Protein AF-A0A1A0UK96-F1 (afdb_monomer_lite)

pLDDT: mean 75.78, std 11.56, range [43.94, 90.44]

Sequence (62 aa):
MRLSVRDLDATVATAPDTARPIRMRLGALTYCMTFPEAINLANQLADAATALRPPLFKKEKP

Foldseek 3Di:
DDDDPLVDQDADDDDPPPDDFDWDDDPVDIDTDDPVRVRVVVSVVSVVVNVPDDDPDDPPDD

Secondary structure (DSSP, 8-state):
----GGGS-----PPTT--PPPEEEETTEEEE--HHHHHHHHHHHHHHHHHHPPPSS-----

Radius of gyration: 17.08 Å; chains: 1; bounding box: 32×21×52 Å

Structure (mmCIF, N/CA/C/O backbone):
data_AF-A0A1A0UK96-F1
#
_entry.id   AF-A0A1A0UK96-F1
#
loop_
_atom_site.group_PDB
_atom_site.id
_atom_site.type_symbol
_atom_site.label_atom_id
_atom_site.label_alt_id
_atom_site.label_comp_id
_atom_site.label_asym_id
_atom_site.label_entity_id
_atom_site.label_seq_id
_atom_site.pdbx_PDB_ins_code
_atom_site.Cartn_x
_atom_site.Cartn_y
_atom_site.Cartn_z
_atom_site.occupancy
_atom_site.B_iso_or_equiv
_atom_site.auth_seq_id
_atom_site.auth_comp_id
_atom_site.auth_asym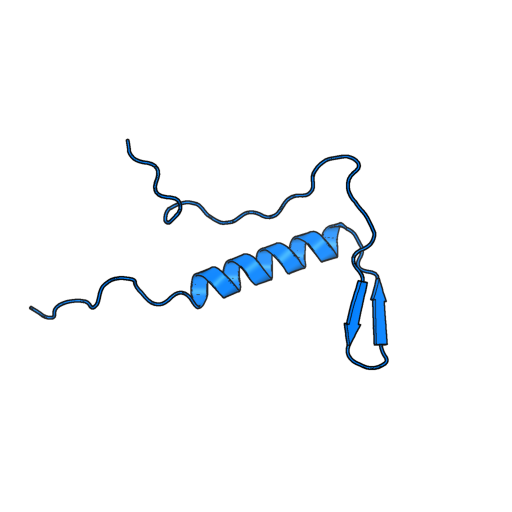_id
_atom_site.auth_atom_id
_atom_site.pdbx_PDB_model_num
ATOM 1 N N . MET A 1 1 ? 8.744 -1.602 28.245 1.00 43.94 1 MET A N 1
ATOM 2 C CA . MET A 1 1 ? 7.958 -0.849 27.244 1.00 43.94 1 MET A CA 1
ATOM 3 C C . MET A 1 1 ? 7.166 -1.860 26.422 1.00 43.94 1 MET A C 1
ATOM 5 O O . MET A 1 1 ? 7.784 -2.686 25.767 1.00 43.94 1 MET A O 1
ATOM 9 N N . ARG A 1 2 ? 5.832 -1.911 26.550 1.00 53.31 2 ARG A N 1
ATOM 10 C CA . ARG A 1 2 ? 4.994 -2.816 25.743 1.00 53.31 2 ARG A CA 1
ATOM 11 C C . ARG A 1 2 ? 4.653 -2.094 24.443 1.00 53.31 2 ARG A C 1
ATOM 13 O O . ARG A 1 2 ? 3.882 -1.145 24.484 1.00 53.31 2 ARG A O 1
ATOM 20 N N . LEU A 1 3 ? 5.244 -2.518 23.329 1.00 57.62 3 LEU A N 1
ATOM 21 C CA . LEU A 1 3 ? 4.816 -2.072 22.005 1.00 57.62 3 LEU A CA 1
ATOM 22 C C . LEU A 1 3 ? 3.488 -2.759 21.701 1.00 57.62 3 LEU A C 1
ATOM 24 O O . LEU A 1 3 ? 3.429 -3.986 21.602 1.00 57.62 3 LEU A O 1
ATOM 28 N N . SER A 1 4 ? 2.412 -1.982 21.632 1.00 62.81 4 SER A N 1
ATOM 29 C CA . SER A 1 4 ? 1.137 -2.493 21.156 1.00 62.81 4 SER A CA 1
ATOM 30 C C . SER A 1 4 ? 1.088 -2.294 19.644 1.00 62.81 4 SER A C 1
ATOM 32 O O . SER A 1 4 ? 1.450 -1.237 19.136 1.00 62.81 4 SER A O 1
ATOM 34 N N . VAL A 1 5 ? 0.608 -3.298 18.909 1.00 63.81 5 VAL A N 1
ATOM 35 C CA . VAL A 1 5 ? 0.402 -3.194 17.451 1.00 63.81 5 VAL A CA 1
ATOM 36 C C . VAL A 1 5 ? -0.573 -2.061 17.073 1.00 63.81 5 VAL A C 1
ATOM 38 O O . VAL A 1 5 ? -0.698 -1.725 15.904 1.00 63.81 5 VAL A O 1
ATOM 41 N N . ARG A 1 6 ? -1.273 -1.479 18.061 1.00 62.44 6 ARG A N 1
ATOM 42 C CA . ARG A 1 6 ? -2.229 -0.376 17.899 1.00 62.44 6 ARG A CA 1
ATOM 43 C C . ARG A 1 6 ? -1.551 0.984 17.754 1.00 62.44 6 ARG A C 1
ATOM 45 O O . ARG A 1 6 ? -2.171 1.879 17.201 1.00 62.44 6 ARG A O 1
ATOM 52 N N . ASP A 1 7 ? -0.326 1.119 18.254 1.00 63.88 7 ASP A N 1
ATOM 53 C CA . ASP A 1 7 ? 0.429 2.379 18.259 1.00 63.88 7 ASP A CA 1
ATOM 54 C C . ASP A 1 7 ? 1.415 2.463 17.077 1.00 63.88 7 ASP A C 1
ATOM 56 O O . ASP A 1 7 ? 2.283 3.331 17.046 1.00 63.88 7 ASP A O 1
ATOM 60 N N . LEU A 1 8 ? 1.328 1.517 16.136 1.00 67.38 8 LEU A N 1
ATOM 61 C CA . LEU A 1 8 ? 2.188 1.409 14.962 1.00 67.38 8 LEU A CA 1
ATOM 62 C C . LEU A 1 8 ? 1.389 1.777 13.712 1.00 67.38 8 LEU A C 1
ATOM 64 O O . LEU A 1 8 ? 0.383 1.129 13.410 1.00 67.38 8 LEU A O 1
ATOM 68 N N . ASP A 1 9 ? 1.874 2.768 12.968 1.00 68.69 9 ASP A N 1
ATOM 69 C CA . ASP A 1 9 ? 1.330 3.100 11.655 1.00 68.69 9 ASP A CA 1
ATOM 70 C C . ASP A 1 9 ? 1.606 1.951 10.681 1.00 68.69 9 ASP A C 1
ATOM 72 O O . ASP A 1 9 ? 2.744 1.506 10.487 1.00 68.69 9 ASP A O 1
ATOM 76 N N . ALA A 1 10 ? 0.540 1.433 10.076 1.00 70.56 10 ALA A N 1
ATOM 77 C CA . ALA A 1 10 ? 0.649 0.369 9.095 1.00 70.56 10 ALA A CA 1
ATOM 78 C C . ALA A 1 10 ? 1.304 0.924 7.824 1.00 70.56 10 ALA A C 1
ATOM 80 O O . ALA A 1 10 ? 0.703 1.708 7.102 1.00 70.56 10 ALA A O 1
ATOM 81 N N . THR A 1 11 ? 2.534 0.495 7.542 1.00 75.00 11 THR A N 1
ATOM 82 C CA . THR A 1 11 ? 3.248 0.862 6.313 1.00 75.00 11 THR A CA 1
ATOM 83 C C . THR A 1 11 ? 3.342 -0.344 5.394 1.00 75.00 11 THR A C 1
ATOM 85 O O . THR A 1 11 ? 3.797 -1.415 5.806 1.00 75.00 11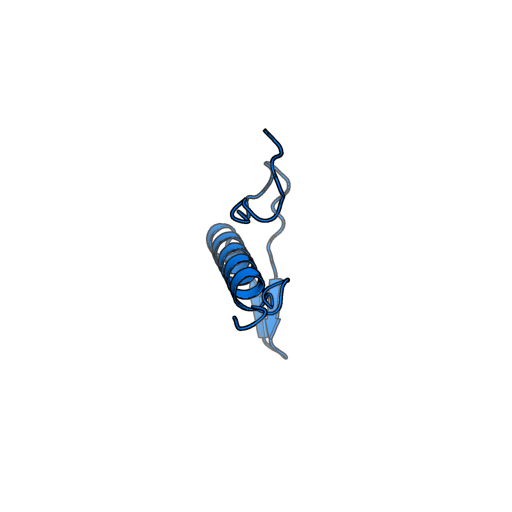 THR A O 1
ATOM 88 N N . VAL A 1 12 ? 2.944 -0.174 4.137 1.00 74.06 12 VAL A N 1
ATOM 89 C CA . VAL A 1 12 ? 3.090 -1.197 3.106 1.00 74.06 12 VAL A CA 1
ATOM 90 C C . VAL A 1 12 ? 4.338 -0.909 2.278 1.00 74.06 12 VAL A C 1
ATOM 92 O O . VAL A 1 12 ? 4.471 0.141 1.653 1.00 74.06 12 VAL A O 1
ATOM 95 N N . ALA A 1 13 ? 5.242 -1.884 2.252 1.00 74.06 13 ALA A N 1
ATOM 96 C CA . ALA A 1 13 ? 6.413 -1.920 1.390 1.00 74.06 13 ALA A CA 1
ATOM 97 C C . ALA A 1 13 ? 6.530 -3.309 0.761 1.00 74.06 13 ALA A C 1
ATOM 99 O O . ALA A 1 13 ? 5.970 -4.291 1.253 1.00 74.06 13 ALA A O 1
ATOM 100 N N . THR A 1 14 ? 7.264 -3.408 -0.335 1.00 72.12 14 THR A N 1
ATOM 101 C CA . TH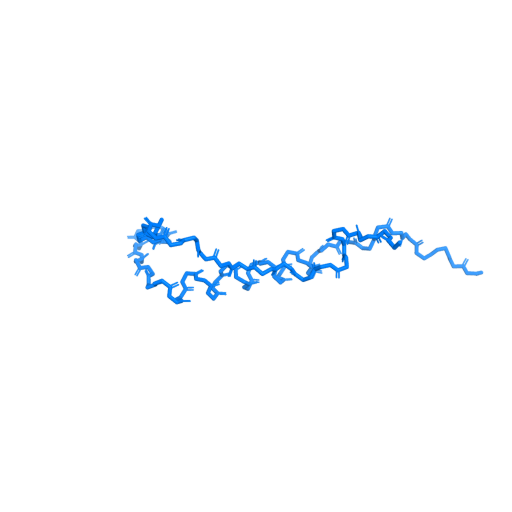R A 1 14 ? 7.496 -4.684 -1.013 1.00 72.12 14 THR A CA 1
ATOM 102 C C . THR A 1 14 ? 8.833 -5.284 -0.617 1.00 72.12 14 THR A C 1
ATOM 104 O O . THR A 1 14 ? 9.831 -4.567 -0.514 1.00 72.12 14 THR A O 1
ATOM 107 N N . ALA A 1 15 ? 8.885 -6.607 -0.510 1.00 71.50 15 ALA A N 1
ATOM 108 C CA . ALA A 1 15 ? 10.152 -7.311 -0.401 1.00 71.50 15 ALA A CA 1
ATOM 109 C C . ALA A 1 15 ? 10.889 -7.310 -1.760 1.00 71.50 15 ALA A C 1
ATOM 111 O O . ALA A 1 15 ? 10.231 -7.428 -2.805 1.00 71.50 15 ALA A O 1
ATOM 112 N N . PRO A 1 16 ? 12.231 -7.200 -1.769 1.00 70.06 16 PRO A N 1
ATOM 113 C CA . PRO A 1 16 ? 13.020 -7.307 -2.994 1.00 70.06 16 PRO A CA 1
ATOM 114 C C . PRO A 1 16 ? 12.708 -8.618 -3.733 1.00 70.06 16 PRO A C 1
ATOM 116 O O . PRO A 1 16 ? 12.407 -9.633 -3.109 1.00 70.06 16 PRO A O 1
ATOM 119 N N . ASP A 1 17 ? 12.703 -8.564 -5.066 1.00 71.25 17 ASP A N 1
ATOM 120 C CA . ASP A 1 17 ? 12.481 -9.698 -5.984 1.00 71.25 17 ASP A CA 1
ATOM 121 C C . ASP A 1 17 ? 11.104 -10.394 -5.920 1.00 71.25 17 ASP A C 1
ATOM 123 O O . ASP A 1 17 ? 10.868 -11.386 -6.611 1.00 71.25 17 ASP A O 1
ATOM 127 N N . THR A 1 18 ? 10.142 -9.856 -5.160 1.00 67.56 18 THR A N 1
ATOM 128 C CA . THR A 1 18 ? 8.779 -10.427 -5.047 1.00 67.56 18 THR A CA 1
ATOM 129 C C . THR A 1 18 ? 7.715 -9.699 -5.879 1.00 67.56 18 THR A C 1
ATOM 131 O O . THR A 1 18 ? 6.535 -10.058 -5.851 1.00 67.56 18 THR A O 1
ATOM 134 N N . ALA A 1 19 ? 8.111 -8.684 -6.650 1.00 65.00 19 ALA A N 1
ATOM 135 C CA . ALA A 1 19 ? 7.190 -7.782 -7.335 1.00 65.00 19 ALA A CA 1
ATOM 136 C C . ALA A 1 19 ? 6.585 -8.408 -8.604 1.00 65.00 19 ALA A C 1
ATOM 138 O O . ALA A 1 19 ? 7.093 -8.246 -9.714 1.00 65.00 19 ALA A O 1
ATOM 139 N N . ARG A 1 20 ? 5.455 -9.108 -8.459 1.00 70.12 20 ARG A N 1
ATOM 140 C CA . ARG A 1 20 ? 4.575 -9.418 -9.597 1.00 70.12 20 ARG A CA 1
ATOM 141 C C . ARG A 1 20 ? 3.683 -8.209 -9.912 1.00 70.12 20 ARG A C 1
ATOM 143 O O . ARG A 1 20 ? 3.262 -7.525 -8.980 1.00 70.12 20 ARG A O 1
ATOM 150 N N . PRO A 1 21 ? 3.337 -7.957 -11.189 1.00 69.44 21 PRO A N 1
ATOM 151 C CA . PRO A 1 21 ? 2.424 -6.874 -11.545 1.00 69.44 21 PRO A CA 1
ATOM 152 C C . PRO A 1 21 ? 1.074 -7.039 -10.839 1.00 69.44 21 PRO A C 1
ATOM 154 O O . PRO A 1 21 ? 0.438 -8.092 -10.960 1.00 69.44 21 PRO A O 1
ATOM 157 N N . ILE A 1 22 ? 0.622 -6.003 -10.129 1.00 81.00 22 ILE A N 1
ATOM 158 C CA . ILE A 1 22 ? -0.700 -6.005 -9.499 1.00 81.00 22 ILE A CA 1
ATOM 159 C C . ILE A 1 22 ? -1.747 -5.672 -10.562 1.00 81.00 22 ILE A C 1
ATOM 161 O O . ILE A 1 22 ? -1.662 -4.649 -11.242 1.00 81.00 22 ILE A O 1
ATOM 165 N N . ARG A 1 23 ? -2.738 -6.555 -10.720 1.00 82.69 23 ARG A N 1
ATOM 166 C CA . ARG A 1 23 ? -3.850 -6.372 -11.661 1.00 82.69 23 ARG A CA 1
ATOM 167 C C . ARG A 1 23 ? -5.118 -6.025 -10.904 1.00 82.69 23 ARG A C 1
ATOM 169 O O . ARG A 1 23 ? -5.649 -6.860 -10.175 1.00 82.69 23 ARG A O 1
ATOM 176 N N . MET A 1 24 ? -5.629 -4.825 -11.133 1.00 79.19 24 MET A N 1
ATOM 177 C CA . MET A 1 24 ? -6.943 -4.412 -10.664 1.00 79.19 24 MET A CA 1
ATOM 178 C C . MET A 1 24 ? -7.983 -4.737 -11.733 1.00 79.19 24 MET A C 1
ATOM 180 O O . MET A 1 24 ? -7.846 -4.343 -12.893 1.00 79.19 24 MET A O 1
ATOM 184 N N . ARG A 1 25 ? -9.026 -5.469 -11.339 1.00 85.19 25 ARG A N 1
ATOM 185 C CA . ARG A 1 25 ? -10.171 -5.783 -12.198 1.00 85.19 25 ARG A CA 1
ATOM 186 C C . ARG A 1 25 ? -11.372 -4.953 -11.768 1.00 85.19 25 ARG A C 1
ATOM 188 O O . ARG A 1 25 ? -11.777 -5.018 -10.612 1.00 85.19 25 ARG A O 1
ATOM 195 N N . LEU A 1 26 ? -11.943 -4.212 -12.709 1.00 83.75 26 LEU A N 1
ATOM 196 C CA . LEU A 1 26 ? -13.137 -3.384 -12.541 1.00 83.75 26 LEU A CA 1
ATOM 197 C C . LEU A 1 26 ? -14.140 -3.781 -13.627 1.00 83.75 26 LEU A C 1
ATOM 199 O O . LEU A 1 26 ? -14.171 -3.207 -14.716 1.00 83.75 26 LEU A O 1
ATOM 203 N N . GLY A 1 27 ? -14.915 -4.833 -13.357 1.00 85.81 27 GLY A N 1
ATOM 204 C CA . GLY A 1 27 ? -15.803 -5.434 -14.354 1.00 85.81 27 GLY A CA 1
ATOM 205 C C . GLY A 1 27 ? -15.021 -5.924 -15.578 1.00 85.81 27 GLY A C 1
ATOM 206 O O . GLY A 1 27 ? -14.145 -6.778 -15.452 1.00 85.81 27 GLY A O 1
ATOM 207 N N . ALA A 1 28 ? -15.329 -5.366 -16.752 1.00 89.69 28 ALA A N 1
ATOM 208 C CA . ALA A 1 28 ? -14.647 -5.681 -18.011 1.00 89.69 28 ALA A CA 1
ATOM 209 C C . ALA A 1 28 ? -13.280 -4.982 -18.178 1.00 89.69 28 ALA A C 1
ATOM 211 O O . ALA A 1 28 ? -12.551 -5.288 -19.120 1.00 89.69 28 ALA A O 1
ATOM 2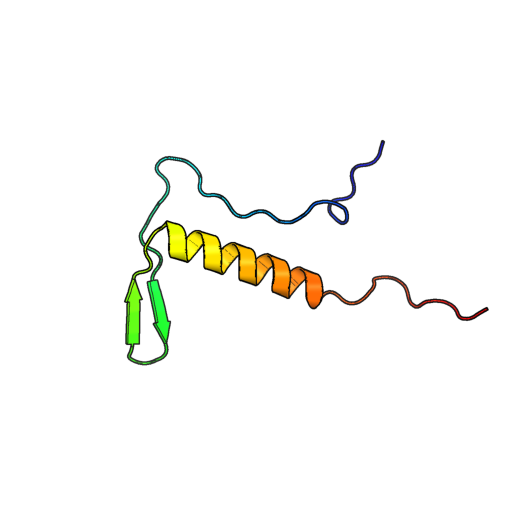12 N N . LEU A 1 29 ? -12.910 -4.058 -17.284 1.00 85.50 29 LEU A N 1
ATOM 213 C CA . LEU A 1 29 ? -11.635 -3.345 -17.345 1.00 85.50 29 LEU A CA 1
ATOM 214 C C . LEU A 1 29 ? -10.575 -4.056 -16.503 1.00 85.50 29 LEU A C 1
ATOM 216 O O . LEU A 1 29 ? -10.806 -4.416 -15.347 1.00 85.50 29 LEU A O 1
ATOM 220 N N . THR A 1 30 ? -9.387 -4.229 -17.082 1.00 88.00 30 THR A N 1
ATOM 221 C CA . THR A 1 30 ? -8.196 -4.693 -16.362 1.00 88.00 30 THR A CA 1
ATOM 222 C C . THR A 1 30 ? -7.135 -3.609 -16.420 1.00 88.00 30 THR A C 1
ATOM 224 O O . THR A 1 30 ? -6.692 -3.237 -17.503 1.00 88.00 30 THR A O 1
ATOM 227 N N . TYR A 1 31 ? -6.716 -3.129 -15.253 1.00 85.31 31 TYR A N 1
ATOM 228 C CA . TYR A 1 31 ? -5.614 -2.188 -15.106 1.00 85.31 31 TYR A CA 1
ATOM 229 C C . TYR A 1 31 ? -4.421 -2.894 -14.459 1.00 85.31 31 TYR A C 1
ATOM 231 O O . TYR A 1 31 ? -4.553 -3.501 -13.394 1.00 85.31 31 TYR A O 1
ATOM 239 N N . CYS A 1 32 ? -3.262 -2.840 -15.110 1.00 88.75 32 CYS A N 1
ATOM 240 C CA . CYS A 1 32 ? -2.001 -3.308 -14.540 1.00 88.75 32 CYS A CA 1
ATOM 241 C C . CYS A 1 32 ? -1.301 -2.112 -13.896 1.00 88.75 32 CYS A C 1
ATOM 243 O O . CYS A 1 32 ? -0.841 -1.226 -14.610 1.00 88.75 32 CYS A O 1
ATOM 245 N N . MET A 1 33 ? -1.227 -2.096 -12.567 1.00 86.69 33 MET A N 1
ATOM 246 C CA . MET A 1 33 ? -0.579 -1.017 -11.824 1.00 86.69 33 MET A CA 1
ATOM 247 C C . MET A 1 33 ? 0.931 -1.073 -11.994 1.00 86.69 33 MET A C 1
ATOM 249 O O . MET A 1 33 ? 1.534 -2.155 -11.982 1.00 86.69 33 MET A O 1
ATOM 253 N N . THR A 1 34 ? 1.546 0.105 -12.065 1.00 86.56 34 THR A N 1
ATOM 254 C CA . THR A 1 34 ? 2.975 0.203 -11.781 1.00 86.56 34 THR A CA 1
ATOM 255 C C . THR A 1 34 ? 3.216 -0.115 -10.306 1.00 86.56 34 THR A C 1
ATOM 257 O O . THR A 1 34 ? 2.329 -0.038 -9.454 1.00 86.56 34 THR A O 1
ATOM 260 N N . PHE A 1 35 ? 4.438 -0.504 -9.980 1.00 83.25 35 PHE A N 1
ATOM 261 C CA . PHE A 1 35 ? 4.791 -0.825 -8.607 1.00 83.25 35 PHE A CA 1
ATOM 262 C C . PHE A 1 35 ? 4.609 0.359 -7.625 1.00 83.25 35 PHE A C 1
ATOM 264 O O . PHE A 1 35 ? 4.029 0.141 -6.560 1.00 83.25 35 PHE A O 1
ATOM 271 N N . PRO A 1 36 ? 4.995 1.611 -7.963 1.00 85.88 36 PRO A N 1
ATOM 272 C CA . PRO A 1 36 ? 4.707 2.764 -7.106 1.00 85.88 36 PRO A CA 1
ATOM 273 C C . PRO A 1 36 ? 3.208 2.994 -6.872 1.00 85.88 36 PRO A C 1
ATOM 275 O O . PRO A 1 36 ? 2.800 3.296 -5.752 1.00 85.88 36 PRO A O 1
ATOM 278 N N . GLU A 1 37 ? 2.373 2.811 -7.900 1.00 86.62 37 GLU A N 1
ATOM 279 C CA . GLU A 1 37 ? 0.913 2.939 -7.778 1.00 86.62 37 GLU A CA 1
ATOM 280 C C . GLU A 1 37 ? 0.321 1.886 -6.844 1.00 86.62 37 GLU A C 1
ATOM 282 O O . GLU A 1 37 ? -0.504 2.207 -5.992 1.00 86.62 37 GLU A O 1
ATOM 287 N N . ALA A 1 38 ? 0.771 0.640 -6.982 1.00 86.06 38 ALA A N 1
ATOM 288 C CA . ALA A 1 38 ? 0.364 -0.470 -6.133 1.00 86.06 38 ALA A CA 1
ATOM 289 C C . ALA A 1 38 ? 0.671 -0.209 -4.650 1.00 86.06 38 ALA A C 1
ATOM 291 O O . ALA A 1 38 ? -0.188 -0.432 -3.796 1.00 86.06 38 ALA A O 1
ATOM 292 N N . ILE A 1 39 ? 1.874 0.288 -4.346 1.00 87.12 39 ILE A N 1
ATOM 293 C CA . ILE A 1 39 ? 2.273 0.641 -2.976 1.00 87.12 39 ILE A CA 1
ATOM 294 C C . ILE A 1 39 ? 1.416 1.789 -2.447 1.00 87.12 39 ILE A C 1
ATOM 296 O O . ILE A 1 39 ? 0.896 1.706 -1.335 1.00 87.12 39 ILE A O 1
ATOM 300 N N . ASN A 1 40 ? 1.247 2.850 -3.239 1.00 89.38 40 ASN A N 1
ATOM 301 C CA . ASN A 1 40 ? 0.449 4.004 -2.837 1.00 89.38 40 ASN A CA 1
ATOM 302 C C . ASN A 1 40 ? -0.996 3.592 -2.513 1.00 89.38 40 ASN A C 1
ATOM 304 O O . ASN A 1 40 ? -1.516 3.933 -1.454 1.00 89.38 40 ASN A O 1
ATOM 308 N N . LEU A 1 41 ? -1.612 2.778 -3.375 1.00 87.81 41 LEU A N 1
ATOM 309 C CA . LEU A 1 41 ? -2.950 2.246 -3.136 1.00 87.81 41 LEU A CA 1
ATOM 310 C C . LEU A 1 41 ? -3.012 1.395 -1.860 1.00 87.81 41 LEU A C 1
ATOM 312 O O . LEU A 1 41 ? -3.956 1.517 -1.084 1.00 87.81 41 LEU A O 1
ATOM 316 N N . ALA A 1 42 ? -2.019 0.538 -1.623 1.00 87.44 42 ALA A N 1
ATOM 317 C CA . ALA A 1 42 ? -1.997 -0.309 -0.437 1.00 87.44 42 ALA A CA 1
ATOM 318 C C . ALA A 1 42 ? -1.881 0.504 0.865 1.00 87.44 42 ALA A C 1
ATOM 320 O O . ALA A 1 42 ? -2.557 0.177 1.840 1.00 87.44 42 ALA A O 1
ATOM 321 N N . ASN A 1 43 ? -1.095 1.585 0.867 1.00 90.44 43 ASN A N 1
ATOM 322 C CA . ASN A 1 43 ? -1.020 2.510 2.001 1.00 90.44 43 ASN A CA 1
ATOM 323 C C . ASN A 1 43 ? -2.355 3.230 2.229 1.00 90.44 43 ASN A C 1
ATOM 325 O O . ASN A 1 43 ? -2.864 3.223 3.344 1.00 90.44 43 ASN A O 1
ATOM 329 N N . GLN A 1 44 ? -2.999 3.732 1.169 1.00 90.25 44 GLN A N 1
ATOM 330 C CA . GLN A 1 44 ? -4.324 4.359 1.283 1.00 90.25 44 GLN A CA 1
ATOM 331 C C . GLN A 1 44 ? -5.375 3.407 1.875 1.00 90.25 44 GLN A C 1
ATOM 333 O O . GLN A 1 44 ? -6.223 3.820 2.666 1.00 90.25 44 GLN A O 1
ATOM 338 N N . LEU A 1 45 ? -5.321 2.119 1.519 1.00 87.88 45 LEU A N 1
ATOM 339 C CA . LEU A 1 45 ? -6.194 1.100 2.103 1.00 87.88 45 LEU A CA 1
ATOM 340 C C . LEU A 1 45 ? -5.884 0.850 3.584 1.00 87.88 45 LEU A C 1
ATOM 342 O O . LEU A 1 45 ? -6.812 0.661 4.371 1.00 87.88 45 LEU A O 1
ATOM 346 N N . ALA A 1 46 ? -4.607 0.850 3.970 1.00 85.69 46 ALA A N 1
ATOM 347 C CA . ALA A 1 46 ? -4.192 0.705 5.362 1.00 85.69 46 ALA A CA 1
ATOM 348 C C . ALA A 1 46 ? -4.673 1.889 6.222 1.00 85.69 46 ALA A C 1
ATOM 350 O O . ALA A 1 46 ? -5.227 1.679 7.308 1.00 85.69 46 ALA A O 1
ATOM 351 N N . ASP A 1 47 ? -4.557 3.109 5.701 1.00 86.94 47 ASP A N 1
ATOM 352 C CA . ASP A 1 47 ? -5.055 4.327 6.344 1.00 86.94 47 ASP A CA 1
ATOM 353 C C . ASP A 1 47 ? -6.580 4.290 6.487 1.00 86.94 47 ASP A C 1
ATOM 355 O O . ASP A 1 47 ? -7.117 4.505 7.576 1.00 86.94 47 ASP A O 1
ATOM 359 N N . ALA A 1 48 ? -7.297 3.932 5.415 1.00 87.12 48 ALA A N 1
ATOM 360 C CA . ALA A 1 48 ? -8.753 3.807 5.436 1.00 87.12 48 ALA A CA 1
ATOM 361 C C . ALA A 1 48 ? -9.225 2.739 6.436 1.00 87.12 48 ALA A C 1
ATOM 363 O O . ALA A 1 48 ? -10.174 2.964 7.190 1.00 87.12 48 ALA A O 1
ATOM 364 N N . ALA A 1 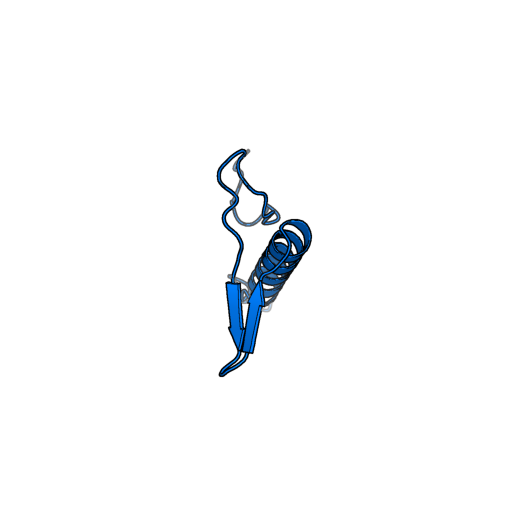49 ? -8.549 1.588 6.493 1.00 85.06 49 ALA A N 1
ATOM 365 C CA . ALA A 1 49 ? -8.849 0.539 7.465 1.00 85.06 49 ALA A CA 1
ATOM 366 C C . ALA A 1 49 ? -8.606 1.007 8.907 1.00 85.06 49 ALA A C 1
ATOM 368 O O . ALA A 1 49 ? -9.368 0.651 9.806 1.00 85.06 49 ALA A O 1
ATOM 369 N N . THR A 1 50 ? -7.572 1.821 9.129 1.00 84.56 50 THR A N 1
ATOM 370 C CA . THR A 1 50 ? -7.282 2.425 10.434 1.00 84.56 50 THR A CA 1
ATOM 371 C C . THR A 1 50 ? -8.357 3.436 10.825 1.00 84.56 50 THR A C 1
ATOM 373 O O . THR A 1 50 ? -8.855 3.378 11.947 1.00 84.56 50 THR A O 1
ATOM 376 N N . ALA A 1 51 ? -8.795 4.286 9.895 1.00 83.38 51 ALA A N 1
ATOM 377 C CA . ALA A 1 51 ? -9.856 5.266 10.125 1.00 83.38 51 ALA A CA 1
ATOM 378 C C . ALA A 1 51 ? -11.226 4.623 10.415 1.00 83.38 51 ALA A C 1
ATOM 380 O O . ALA A 1 51 ? -12.003 5.150 11.210 1.00 83.38 51 ALA A O 1
ATOM 381 N N . LEU A 1 52 ? -11.529 3.478 9.794 1.00 84.94 52 LEU A N 1
ATOM 382 C CA . LEU A 1 52 ? -12.788 2.751 9.997 1.00 84.94 52 LEU A CA 1
ATOM 383 C C . LEU A 1 52 ? -12.835 1.945 11.301 1.00 84.94 52 LEU A C 1
ATOM 385 O O . LEU A 1 52 ? -13.910 1.475 11.683 1.00 84.94 52 LEU A O 1
ATOM 389 N N . ARG A 1 53 ? -11.702 1.739 11.985 1.00 77.69 53 ARG A N 1
ATOM 390 C CA . ARG A 1 53 ? -11.689 0.951 13.221 1.00 77.69 53 ARG A CA 1
ATOM 391 C C . ARG A 1 53 ? -12.495 1.670 14.306 1.00 77.69 53 ARG A C 1
ATOM 393 O O . ARG A 1 53 ? -12.146 2.788 14.684 1.00 77.69 53 ARG A O 1
ATOM 400 N N . PRO A 1 54 ? -13.544 1.034 14.861 1.00 70.12 54 PRO A N 1
ATOM 401 C CA . PRO A 1 54 ? -14.261 1.614 15.983 1.00 70.12 54 PRO A CA 1
ATOM 402 C C . PRO A 1 54 ? -13.327 1.735 17.197 1.00 70.12 54 PRO A C 1
ATOM 404 O O . PRO A 1 54 ? -12.456 0.877 17.396 1.00 70.12 54 PRO A O 1
ATOM 407 N N . PRO A 1 55 ? -13.507 2.764 18.045 1.00 65.06 55 PRO A N 1
ATOM 408 C CA . PRO A 1 55 ? -12.763 2.865 19.290 1.00 65.06 55 PRO A CA 1
ATOM 409 C C . PRO A 1 55 ? -13.077 1.642 20.157 1.00 65.06 55 PRO A C 1
ATOM 411 O O . PRO A 1 55 ? -14.235 1.345 20.445 1.00 65.06 55 PRO A O 1
ATOM 414 N N . LEU A 1 56 ? -12.033 0.924 20.579 1.00 62.78 56 LEU A N 1
ATOM 415 C CA . LEU A 1 56 ? -12.158 -0.332 21.332 1.00 62.78 56 LEU A CA 1
ATOM 416 C C . LEU A 1 56 ? -12.738 -0.156 22.748 1.00 62.78 56 LEU A C 1
ATOM 418 O O . LEU A 1 56 ? -13.039 -1.149 23.403 1.00 62.78 56 LEU A O 1
ATOM 422 N N . PHE A 1 57 ? -12.941 1.081 23.208 1.00 61.50 57 PHE A N 1
ATOM 423 C CA . PHE A 1 57 ? -13.612 1.385 24.467 1.00 61.50 57 PHE A CA 1
ATOM 424 C C . PHE A 1 57 ? -14.703 2.433 24.234 1.00 61.50 57 PHE A C 1
ATOM 426 O O . PHE A 1 57 ? -14.437 3.514 23.701 1.00 61.50 57 PHE A O 1
ATOM 433 N N . LYS A 1 58 ? -15.937 2.135 24.669 1.00 58.59 58 LYS A N 1
ATOM 434 C CA . LYS A 1 58 ? -16.935 3.183 24.919 1.00 58.59 58 LYS A CA 1
ATOM 435 C C . LYS A 1 58 ? -16.317 4.129 25.945 1.00 58.59 58 LYS A C 1
ATOM 437 O O . LYS A 1 58 ? -15.877 3.670 26.994 1.00 58.59 58 LYS A O 1
ATOM 442 N N . LYS A 1 59 ? -16.293 5.434 25.661 1.00 59.50 59 LYS A N 1
ATOM 443 C CA . LYS A 1 59 ? -16.119 6.428 26.724 1.00 59.50 59 LYS A CA 1
ATOM 444 C C . LYS A 1 59 ? -17.267 6.205 27.708 1.00 59.50 59 LYS A C 1
ATOM 446 O O . LYS A 1 59 ? -18.404 6.550 27.388 1.00 59.50 59 LYS A O 1
ATOM 451 N N . GLU A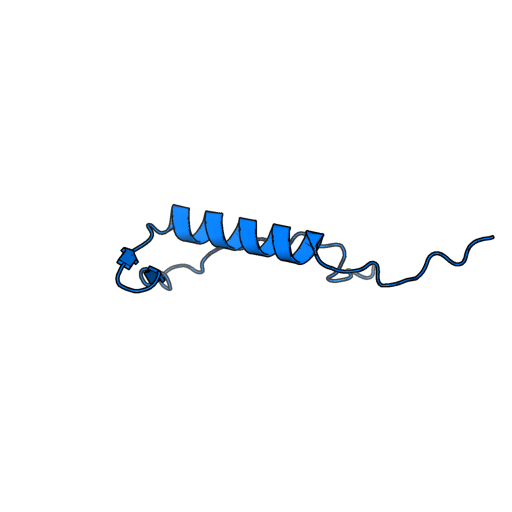 1 60 ? -16.995 5.578 28.849 1.00 58.03 60 GLU A N 1
ATOM 452 C CA . GLU A 1 60 ? -17.880 5.704 29.999 1.00 58.03 60 GLU A CA 1
ATOM 453 C C . GLU A 1 60 ? -17.949 7.198 30.307 1.00 58.03 60 GLU A C 1
ATOM 455 O O . GLU A 1 60 ? -16.935 7.869 30.509 1.00 58.03 60 GLU A O 1
ATOM 460 N N . LYS A 1 61 ? -19.154 7.743 30.147 1.00 58.53 61 LYS A N 1
ATOM 461 C CA . LYS A 1 61 ? -19.453 9.135 30.448 1.00 58.53 61 LYS A CA 1
ATOM 462 C C . LYS A 1 61 ? -19.311 9.301 31.971 1.00 58.53 61 LYS A C 1
ATOM 464 O O . LYS A 1 61 ? -19.803 8.413 32.669 1.00 58.53 61 LYS A O 1
ATOM 469 N N . PRO A 1 62 ? -18.638 10.356 32.464 1.00 63.78 62 PRO A N 1
ATOM 470 C CA . PRO A 1 62 ? -18.575 10.631 33.897 1.00 63.78 62 PRO A CA 1
ATOM 471 C C . PRO A 1 62 ? -19.965 10.906 34.477 1.00 63.78 62 PRO A C 1
ATOM 473 O O . PRO A 1 62 ? -20.843 11.386 33.713 1.00 63.78 62 PRO A O 1
#